Protein AF-A0A453GK12-F1 (afdb_monomer)

Solvent-accessible surface area (backbone atoms only — not comparable to full-atom values): 6873 Å² total; per-residue (Å²): 114,41,82,43,76,39,80,88,78,72,40,80,44,81,42,76,52,75,97,56,100,60,85,66,41,74,34,59,49,93,94,34,57,27,35,42,35,76,38,69,95,70,72,33,35,37,39,34,31,33,50,73,36,69,91,80,61,38,70,38,84,74,46,75,45,78,51,65,55,68,62,48,31,72,75,72,40,82,83,70,86,72,86,53,59,47,59,45,49,56,97,61,34,37,35,32,33,40,69,49,103,89,49,83,44,84,73,47,79,43,81,117

Nearest PDB structures (foldseek):
  5ezn-assembly1_A  TM=3.810E-01  e=4.621E-01  Plasmodium falciparum 3D7
  5mvh-assembly1_A  TM=5.072E-01  e=2.503E+00  Bacteroides cellulosilyticus DSM 14838
  2vx8-assembly5_D  TM=4.388E-01  e=5.084E+00  Homo sapiens
  2gia-assembly1_G  TM=3.370E-01  e=2.245E+00  Trypanosoma brucei brucei TREU927

Foldseek 3Di:
DDWDQDPVVRDTDDADDDPDPDDWAWEDAPNWIKIW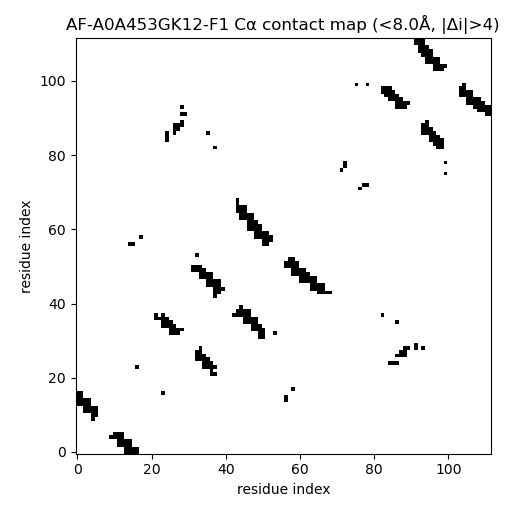DQDPVVNFKIWIWTQPDVVVRDIDTDDIDGHPVVVCCVVQNDDDPDFPWHWYDDPQWTWIWGDDPVGIDGRDTDHD

Sequence (112 aa):
MLKVFDTTAESFRQMRALLLSYPAHLFEMNGMLSMSIFNEETNRTINIWMSHDYDNEVWALKYQVELPVADLTVQFGKFVEYWNLVVASRDGVCSCWSNLASGYFRLISMAS

Mean predicted aligned error: 9.11 Å

pLDDT: mean 73.53, std 14.46, range [35.5, 91.69]

Secondary structure (DSSP, 8-state):
-EEEEETTTTEEEEEPPPS-SSPPEEEEETTEEEEEEEETTTTSEEEEEEEEETTTTEEEEEEEEE--HHHHHHHH----S---EEEEEETTEEEEEEEETTEEEEEEEE--

Organism: Aegilops tauschii subsp. strangulata (NCBI:txid200361)

Structure (mmCIF, N/CA/C/O backbone):
data_AF-A0A453GK12-F1
#
_entry.id   AF-A0A453GK12-F1
#
loop_
_atom_site.group_PDB
_atom_site.id
_atom_site.type_symbol
_atom_site.label_atom_id
_atom_site.label_alt_id
_atom_site.label_comp_id
_atom_site.label_asym_id
_atom_site.label_entity_id
_atom_site.label_seq_id
_atom_site.pdbx_PDB_ins_code
_atom_site.Cartn_x
_atom_site.Cartn_y
_atom_site.Cartn_z
_atom_site.occupancy
_atom_site.B_iso_or_equiv
_atom_site.auth_seq_id
_atom_site.auth_comp_id
_atom_site.auth_asym_id
_atom_site.auth_atom_id
_atom_site.pdbx_PDB_model_num
ATOM 1 N N . MET A 1 1 ? 5.356 5.296 12.137 1.00 75.94 1 MET A N 1
ATOM 2 C CA . MET A 1 1 ? 3.922 5.296 12.514 1.00 75.94 1 MET A CA 1
ATOM 3 C C . MET A 1 1 ? 3.161 6.134 11.506 1.00 75.94 1 MET A C 1
ATOM 5 O O . MET A 1 1 ? 3.708 7.125 11.040 1.00 75.94 1 MET A O 1
ATOM 9 N N . LEU A 1 2 ? 1.941 5.727 11.170 1.00 81.88 2 LEU A N 1
ATOM 10 C CA . LEU A 1 2 ? 1.060 6.418 10.233 1.00 81.88 2 LEU A CA 1
ATOM 11 C C . LEU A 1 2 ? 0.103 7.322 11.006 1.00 81.88 2 LEU A C 1
ATOM 13 O O . LEU A 1 2 ? -0.355 6.949 12.087 1.00 81.88 2 LEU A O 1
ATOM 17 N N . LYS A 1 3 ? -0.203 8.497 10.455 1.00 85.44 3 LYS A N 1
ATOM 18 C CA . LYS A 1 3 ? -1.244 9.383 10.979 1.00 85.44 3 LYS A CA 1
ATOM 19 C C . LYS A 1 3 ? -2.421 9.343 10.013 1.00 85.44 3 LYS A C 1
ATOM 21 O O . LYS A 1 3 ? -2.281 9.754 8.866 1.00 85.44 3 LYS A O 1
ATOM 26 N N . VAL A 1 4 ? -3.546 8.817 10.479 1.00 85.69 4 VAL A N 1
ATOM 27 C CA . VAL A 1 4 ? -4.761 8.597 9.688 1.00 85.69 4 VAL A CA 1
ATOM 28 C C . VAL A 1 4 ? -5.857 9.492 10.240 1.00 85.69 4 VAL A C 1
ATOM 30 O O . VAL A 1 4 ? -5.974 9.637 11.453 1.00 85.69 4 VAL A O 1
ATOM 33 N N . PHE A 1 5 ? -6.637 10.116 9.364 1.00 85.50 5 PHE A N 1
ATOM 34 C CA . PHE A 1 5 ? -7.846 10.817 9.775 1.00 85.50 5 PHE A CA 1
ATOM 35 C C . PHE A 1 5 ? -9.017 9.836 9.732 1.00 85.50 5 PHE A C 1
ATOM 37 O O . PHE A 1 5 ? -9.343 9.312 8.669 1.00 85.50 5 PHE A O 1
ATOM 44 N N . ASP A 1 6 ? -9.599 9.558 10.892 1.00 84.88 6 ASP A N 1
ATOM 45 C CA . ASP A 1 6 ? -10.833 8.797 11.013 1.00 84.88 6 ASP A CA 1
ATOM 46 C C . ASP A 1 6 ? -11.999 9.740 10.715 1.00 8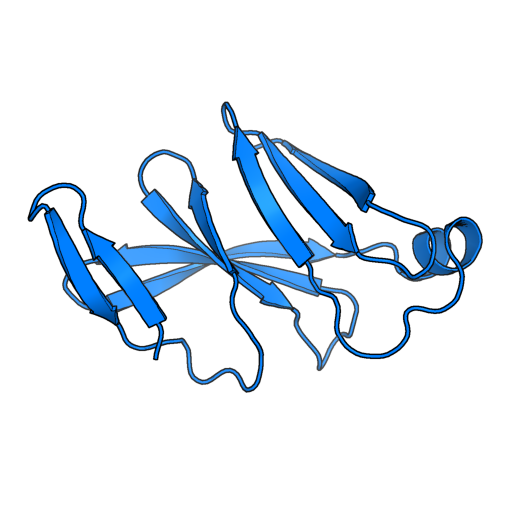4.88 6 ASP A C 1
ATOM 48 O O . ASP A 1 6 ? -12.266 10.680 11.464 1.00 84.88 6 ASP A O 1
ATOM 52 N N . THR A 1 7 ? -12.677 9.504 9.595 1.00 83.81 7 THR A N 1
ATOM 53 C CA . THR A 1 7 ? -13.825 10.306 9.165 1.00 83.81 7 THR A CA 1
ATOM 54 C C . THR A 1 7 ? -15.081 10.036 9.988 1.00 83.81 7 THR A C 1
ATOM 56 O O . THR A 1 7 ? -15.977 10.868 9.990 1.00 83.81 7 THR A O 1
ATOM 59 N N . THR A 1 8 ? -15.166 8.892 10.673 1.00 86.12 8 THR A N 1
ATOM 60 C CA . THR A 1 8 ? -16.304 8.527 11.530 1.00 86.12 8 THR A CA 1
ATOM 61 C C . THR A 1 8 ? -16.189 9.207 12.887 1.00 86.12 8 THR A C 1
ATOM 63 O O . THR A 1 8 ? -17.155 9.779 13.381 1.00 86.12 8 THR A O 1
ATOM 66 N N . ALA A 1 9 ? -14.997 9.159 13.483 1.00 89.62 9 ALA A N 1
ATOM 67 C CA . ALA A 1 9 ? -14.712 9.799 14.766 1.00 89.62 9 ALA A CA 1
ATOM 68 C C . ALA A 1 9 ? -14.259 11.267 14.633 1.00 89.62 9 ALA A C 1
ATOM 70 O O . ALA A 1 9 ? -13.954 11.895 15.646 1.00 89.62 9 ALA A O 1
ATOM 71 N N . GLU A 1 10 ? -14.145 11.782 13.403 1.00 91.69 10 GLU A N 1
ATOM 72 C CA . GLU A 1 10 ? -13.636 13.119 13.056 1.00 91.69 10 GLU A CA 1
ATOM 73 C C . GLU A 1 10 ? -12.325 13.482 13.781 1.00 91.69 10 GLU A C 1
ATOM 75 O O . GLU A 1 10 ? -12.137 14.593 14.283 1.00 91.69 10 GLU A O 1
ATOM 80 N N . SER A 1 11 ? -11.389 12.531 13.866 1.00 90.94 11 SER A N 1
ATOM 81 C CA . SER A 1 11 ? -10.157 12.695 14.646 1.00 90.94 11 SER A CA 1
ATOM 82 C C . SER A 1 11 ? -8.944 12.025 14.007 1.00 90.94 11 SER A C 1
ATOM 84 O O . SER A 1 11 ? -9.050 11.162 13.139 1.00 90.94 11 SER A O 1
ATOM 86 N N . PHE A 1 12 ? -7.745 12.442 14.422 1.00 88.31 12 PHE A N 1
ATOM 87 C CA . PHE A 1 12 ? -6.515 11.795 13.974 1.00 88.31 12 PHE A CA 1
ATOM 88 C C . PHE A 1 12 ? -6.177 10.602 14.861 1.00 88.31 12 PHE A C 1
ATOM 90 O O . PHE A 1 12 ? -5.909 10.761 16.052 1.00 88.31 12 PHE A O 1
ATOM 97 N N . ARG A 1 13 ? -6.079 9.427 14.245 1.00 88.38 13 ARG A N 1
ATOM 98 C CA . ARG A 1 13 ? -5.574 8.201 14.854 1.00 88.38 13 ARG A CA 1
ATOM 99 C C . ARG A 1 13 ? -4.130 7.958 14.431 1.00 88.38 13 ARG A C 1
ATOM 101 O O . ARG A 1 13 ? -3.736 8.215 13.290 1.00 88.38 13 ARG A O 1
ATOM 108 N N . GLN A 1 14 ? -3.333 7.429 15.352 1.00 88.06 14 GLN A N 1
ATOM 109 C CA . GLN A 1 14 ? -2.006 6.917 15.039 1.00 88.06 14 GLN A CA 1
ATOM 110 C C . GLN A 1 14 ? -2.084 5.401 14.850 1.00 88.06 14 GLN A C 1
ATOM 112 O O . GLN A 1 14 ? -2.594 4.712 15.726 1.00 88.06 14 GLN A O 1
ATOM 117 N N . MET A 1 15 ? -1.582 4.896 13.724 1.00 85.69 15 MET A N 1
ATOM 118 C CA . MET A 1 15 ? -1.555 3.463 13.411 1.00 85.69 15 MET A CA 1
ATOM 119 C C . MET A 1 15 ? -0.117 2.978 13.235 1.00 85.69 15 MET A C 1
ATOM 121 O O . MET A 1 15 ? 0.780 3.728 12.812 1.00 85.69 15 MET A O 1
ATOM 125 N N . ARG A 1 16 ? 0.129 1.705 13.538 1.00 80.62 16 ARG A N 1
ATOM 126 C CA . ARG A 1 16 ? 1.396 1.050 13.224 1.00 80.62 16 ARG A CA 1
ATOM 127 C C . ARG A 1 16 ? 1.539 0.943 11.708 1.00 80.62 16 ARG A C 1
ATOM 129 O O . ARG A 1 16 ? 0.679 0.413 11.009 1.00 80.62 16 ARG A O 1
ATOM 136 N N . ALA A 1 17 ? 2.648 1.484 11.208 1.00 71.12 17 ALA A N 1
ATOM 137 C CA . ALA A 1 17 ? 3.093 1.169 9.860 1.00 71.12 17 ALA A CA 1
ATOM 138 C C . ALA A 1 17 ? 3.610 -0.275 9.862 1.00 71.12 17 ALA A C 1
ATOM 140 O O . ALA A 1 17 ? 4.169 -0.716 10.872 1.00 71.12 17 ALA A O 1
ATOM 141 N N . LEU A 1 18 ? 3.497 -0.970 8.729 1.00 70.69 18 LEU A N 1
ATOM 142 C CA . LEU A 1 18 ? 4.349 -2.133 8.470 1.00 70.69 18 LEU A CA 1
ATOM 143 C C . LEU A 1 18 ? 5.812 -1.706 8.695 1.00 70.69 18 LEU A C 1
ATOM 145 O O . LEU A 1 18 ? 6.148 -0.556 8.412 1.00 70.69 18 LEU A O 1
ATOM 149 N N . LEU A 1 19 ? 6.649 -2.589 9.253 1.00 64.06 19 LEU A N 1
ATOM 150 C CA . LEU A 1 19 ? 8.055 -2.354 9.644 1.00 64.06 19 LEU A CA 1
ATOM 151 C C . LEU A 1 19 ? 8.986 -2.088 8.441 1.00 64.06 19 LEU A C 1
ATOM 153 O O . LEU A 1 19 ? 10.037 -2.702 8.299 1.00 64.06 19 LEU A O 1
ATOM 157 N N . LEU A 1 20 ? 8.584 -1.215 7.531 1.00 60.47 20 LEU A N 1
ATOM 158 C CA . LEU A 1 20 ? 9.244 -0.969 6.266 1.00 60.47 20 LEU A CA 1
ATOM 159 C C . LEU A 1 20 ? 9.956 0.380 6.364 1.00 60.47 20 LEU A C 1
ATOM 161 O O . LEU A 1 20 ? 9.366 1.374 6.787 1.00 60.47 20 LEU A O 1
ATOM 165 N N . SER A 1 21 ? 11.238 0.398 5.996 1.00 59.12 21 SER A N 1
ATOM 166 C CA . SER A 1 21 ? 12.140 1.559 6.082 1.00 59.12 21 SER A CA 1
ATOM 167 C C . SER A 1 21 ? 11.762 2.733 5.166 1.00 59.12 21 SER A C 1
ATOM 169 O O . SER A 1 21 ? 12.523 3.692 5.077 1.00 59.12 21 SER A O 1
ATOM 171 N N . TYR A 1 22 ? 10.600 2.694 4.502 1.00 66.31 22 TYR A N 1
ATOM 172 C CA . TYR A 1 22 ? 10.254 3.604 3.412 1.00 66.31 22 TYR A CA 1
ATOM 173 C C . TYR A 1 22 ? 8.932 4.332 3.622 1.00 66.31 22 TYR A C 1
ATOM 175 O O . TYR A 1 22 ? 8.017 3.791 4.252 1.00 66.31 22 TYR A O 1
ATOM 183 N N . PRO A 1 23 ? 8.822 5.569 3.097 1.00 69.94 23 PRO A N 1
ATOM 184 C CA . PRO A 1 23 ? 7.591 6.332 3.165 1.00 69.94 23 PRO A CA 1
ATOM 185 C C . PRO A 1 23 ? 6.469 5.548 2.491 1.00 69.94 23 PRO A C 1
ATOM 187 O O . PRO A 1 23 ? 6.549 5.148 1.331 1.00 69.94 23 PRO A O 1
ATOM 190 N N . ALA A 1 24 ? 5.419 5.320 3.263 1.00 77.56 24 ALA A N 1
ATOM 191 C CA . ALA A 1 24 ? 4.196 4.714 2.796 1.00 77.56 24 ALA A CA 1
ATOM 192 C C . ALA A 1 24 ? 3.197 5.808 2.418 1.00 77.56 24 ALA A C 1
ATOM 194 O O . ALA A 1 24 ? 3.016 6.774 3.166 1.00 77.56 24 ALA A O 1
ATOM 195 N N . HIS A 1 25 ? 2.516 5.636 1.288 1.00 80.56 25 HIS A N 1
ATOM 196 C CA . HIS A 1 25 ? 1.465 6.555 0.859 1.00 80.56 25 HIS A CA 1
ATOM 197 C C . HIS A 1 25 ? 0.099 5.938 1.138 1.00 80.56 25 HIS A C 1
ATOM 199 O O . HIS A 1 25 ? -0.185 4.829 0.689 1.00 80.56 25 HIS A O 1
ATOM 205 N N . LEU A 1 26 ? -0.726 6.656 1.899 1.00 85.31 26 LEU A N 1
ATOM 206 C CA . LEU A 1 26 ? -2.084 6.248 2.237 1.00 85.31 26 LEU A CA 1
ATOM 207 C C . LEU A 1 26 ? -3.085 6.803 1.232 1.00 85.31 26 LEU A C 1
ATOM 209 O O . LEU A 1 26 ? -3.001 7.970 0.852 1.00 85.31 26 LEU A O 1
ATOM 213 N N . PHE A 1 27 ? -4.049 5.976 0.848 1.00 83.75 27 PHE A N 1
ATOM 214 C CA . PHE A 1 27 ? -5.138 6.350 -0.045 1.00 83.75 27 PHE A CA 1
ATOM 215 C C . PHE A 1 27 ? -6.376 5.490 0.226 1.00 83.75 27 PHE A C 1
ATOM 217 O O . PHE A 1 27 ? -6.295 4.435 0.854 1.00 83.75 27 PHE A O 1
ATOM 224 N N . GLU A 1 28 ? -7.535 5.954 -0.229 1.00 85.12 28 GLU A N 1
ATOM 225 C CA . GLU A 1 28 ? -8.770 5.169 -0.212 1.00 85.12 28 GLU A CA 1
ATOM 226 C C . GLU A 1 28 ? -8.831 4.284 -1.461 1.00 85.12 28 GLU A C 1
ATOM 228 O O . GLU A 1 28 ? -8.490 4.724 -2.560 1.00 85.12 28 GLU A O 1
ATOM 233 N N . MET A 1 29 ? -9.222 3.024 -1.284 1.00 83.38 29 MET A N 1
ATOM 234 C CA . MET A 1 29 ? -9.489 2.094 -2.375 1.00 83.38 29 MET A CA 1
ATOM 235 C C . MET A 1 29 ? -10.670 1.206 -1.997 1.00 83.38 29 MET A C 1
ATOM 237 O O . MET A 1 29 ? -10.598 0.458 -1.022 1.00 83.38 29 MET A O 1
ATOM 241 N N . ASN A 1 30 ? -11.729 1.245 -2.804 1.00 83.06 30 ASN A N 1
ATOM 242 C CA . ASN A 1 30 ? -12.936 0.434 -2.629 1.00 83.06 30 ASN A CA 1
ATOM 243 C C . ASN A 1 30 ? -13.587 0.617 -1.243 1.00 83.06 30 ASN A C 1
ATOM 245 O O . ASN A 1 30 ? -14.041 -0.348 -0.633 1.00 83.06 30 ASN A O 1
ATOM 249 N N . GLY A 1 31 ? -13.595 1.847 -0.725 1.00 84.12 31 GLY A N 1
ATOM 250 C CA . GLY A 1 31 ? -14.132 2.183 0.594 1.00 84.12 31 GLY A CA 1
ATOM 251 C C . GLY A 1 31 ? -13.246 1.754 1.766 1.00 84.12 31 GLY A C 1
ATOM 252 O O . GLY A 1 31 ? -13.660 1.876 2.916 1.00 84.12 31 GLY A O 1
ATOM 253 N N . MET A 1 32 ? -12.035 1.255 1.504 1.00 87.56 32 MET A N 1
ATOM 254 C CA . MET A 1 32 ? -11.103 0.784 2.525 1.00 87.56 32 MET A CA 1
ATOM 255 C C . MET A 1 32 ? -9.806 1.591 2.510 1.00 87.56 32 MET A C 1
ATOM 257 O O . MET A 1 32 ? -9.301 1.994 1.457 1.00 87.56 32 MET A O 1
ATOM 261 N N . LEU A 1 33 ? -9.221 1.784 3.694 1.00 89.12 33 LEU A N 1
ATOM 262 C CA . LEU A 1 33 ? -7.905 2.397 3.813 1.00 89.12 33 LEU A CA 1
ATOM 263 C C . LEU A 1 33 ? -6.843 1.473 3.210 1.00 89.12 33 LEU A C 1
ATOM 265 O O . LEU A 1 33 ? -6.724 0.303 3.584 1.00 89.12 33 LEU A O 1
ATOM 269 N N . SER A 1 34 ? -6.053 2.024 2.298 1.00 88.31 34 SER A N 1
ATOM 270 C CA . SER A 1 34 ? -4.994 1.323 1.585 1.00 88.31 34 SER A CA 1
ATOM 271 C C . SER A 1 34 ? -3.679 2.083 1.654 1.00 88.31 34 SER A C 1
ATOM 273 O O . SER A 1 34 ? -3.625 3.276 1.959 1.00 88.31 34 SER A O 1
ATOM 275 N N . MET A 1 35 ? -2.599 1.355 1.404 1.00 86.81 35 MET A N 1
ATOM 276 C CA . MET A 1 35 ? -1.236 1.829 1.539 1.00 86.81 35 MET A CA 1
ATOM 277 C C . MET A 1 35 ? -0.372 1.275 0.409 1.00 86.81 35 MET A C 1
ATOM 279 O O . MET A 1 35 ? -0.319 0.063 0.212 1.00 86.81 35 MET A O 1
ATOM 283 N N . SER A 1 36 ? 0.343 2.141 -0.306 1.00 83.31 36 SER A N 1
ATOM 284 C CA . SER A 1 36 ? 1.339 1.727 -1.299 1.00 83.31 36 SER A CA 1
ATOM 285 C C . SER A 1 36 ? 2.744 1.877 -0.740 1.00 83.31 36 SER A C 1
ATOM 287 O O . SER A 1 36 ? 3.081 2.921 -0.172 1.00 83.31 36 SER A O 1
ATOM 289 N N . ILE A 1 37 ? 3.564 0.848 -0.938 1.00 81.38 37 ILE A N 1
ATOM 290 C CA . ILE A 1 37 ? 4.957 0.824 -0.498 1.00 81.38 37 ILE A CA 1
ATOM 291 C C . ILE A 1 37 ? 5.834 0.325 -1.638 1.00 81.38 37 ILE A C 1
ATOM 293 O O . ILE A 1 37 ? 5.562 -0.719 -2.231 1.00 81.38 37 ILE A O 1
ATOM 297 N N . PHE A 1 38 ? 6.891 1.074 -1.935 1.00 79.81 38 PHE A N 1
ATOM 298 C CA . PHE A 1 38 ? 7.898 0.663 -2.902 1.00 79.81 38 PHE A CA 1
ATOM 299 C C . PHE A 1 38 ? 8.794 -0.431 -2.310 1.00 79.81 38 PHE A C 1
ATOM 301 O O . PHE A 1 38 ? 9.252 -0.322 -1.172 1.00 79.81 38 PHE A O 1
ATOM 308 N N . ASN A 1 39 ? 9.025 -1.494 -3.073 1.00 78.44 39 ASN A N 1
ATOM 309 C CA . ASN A 1 39 ? 9.856 -2.615 -2.660 1.00 78.44 39 ASN A CA 1
ATOM 310 C C . ASN A 1 39 ? 11.281 -2.451 -3.197 1.00 78.44 39 ASN A C 1
ATOM 312 O O . ASN A 1 39 ? 11.553 -2.678 -4.382 1.00 78.44 39 ASN A O 1
ATOM 316 N N . GLU A 1 40 ? 12.197 -2.135 -2.291 1.00 70.31 40 GLU A N 1
ATOM 317 C CA . GLU A 1 40 ? 13.604 -1.917 -2.613 1.00 70.31 40 GLU A CA 1
ATOM 318 C C . GLU A 1 40 ? 14.382 -3.156 -3.023 1.00 70.31 40 GLU A C 1
ATOM 320 O O . GLU A 1 40 ? 15.273 -3.052 -3.862 1.00 70.31 40 GLU A O 1
ATOM 325 N N . GLU A 1 41 ? 14.058 -4.329 -2.474 1.00 74.69 41 GLU A N 1
ATOM 326 C CA . GLU A 1 41 ? 14.784 -5.554 -2.827 1.00 74.69 41 GLU A CA 1
ATOM 327 C C . GLU A 1 41 ? 14.697 -5.799 -4.335 1.00 74.69 41 GLU A C 1
ATOM 329 O O . GLU A 1 41 ? 15.659 -6.201 -4.987 1.00 74.69 41 GLU A O 1
ATOM 334 N N . THR A 1 42 ? 13.534 -5.487 -4.904 1.00 74.00 42 THR A N 1
ATOM 335 C CA . THR A 1 42 ? 13.285 -5.628 -6.339 1.00 74.00 42 THR A CA 1
ATOM 336 C C . THR A 1 42 ? 13.604 -4.362 -7.135 1.00 74.00 42 THR A C 1
ATOM 338 O O . THR A 1 42 ? 13.859 -4.458 -8.337 1.00 74.00 42 THR A O 1
ATOM 341 N N . ASN A 1 43 ? 13.542 -3.180 -6.502 1.00 75.25 43 ASN A N 1
ATOM 342 C CA . ASN A 1 43 ? 13.591 -1.847 -7.124 1.00 75.25 43 ASN A CA 1
ATOM 343 C C . ASN A 1 43 ? 12.667 -1.673 -8.343 1.00 75.25 43 ASN A C 1
ATOM 345 O O . ASN A 1 43 ? 12.879 -0.812 -9.197 1.00 75.25 43 ASN A O 1
ATOM 349 N N . ARG A 1 44 ? 11.649 -2.527 -8.445 1.00 77.44 44 ARG A N 1
ATOM 350 C CA . ARG A 1 44 ? 10.746 -2.623 -9.593 1.00 77.44 44 ARG A CA 1
ATOM 351 C C . ARG A 1 44 ? 9.316 -2.874 -9.176 1.00 77.44 44 ARG A C 1
ATOM 353 O O . ARG A 1 44 ? 8.460 -2.864 -10.042 1.00 77.44 44 ARG A O 1
ATOM 360 N N . THR A 1 45 ? 9.031 -3.116 -7.900 1.00 81.06 45 THR A N 1
ATOM 361 C CA . THR A 1 45 ? 7.676 -3.472 -7.482 1.00 81.06 45 THR A CA 1
ATOM 362 C C . THR A 1 45 ? 7.110 -2.490 -6.473 1.00 81.06 45 THR A C 1
ATOM 364 O O . THR A 1 45 ? 7.820 -1.938 -5.633 1.00 81.06 45 THR A O 1
ATOM 367 N N . ILE A 1 46 ? 5.806 -2.259 -6.583 1.00 81.81 46 ILE A N 1
ATOM 368 C CA . ILE A 1 46 ? 5.007 -1.515 -5.618 1.00 81.81 46 ILE A CA 1
ATOM 369 C C . ILE A 1 46 ? 4.014 -2.492 -5.017 1.00 81.81 46 ILE A C 1
ATOM 371 O O . ILE A 1 46 ? 3.221 -3.111 -5.728 1.00 81.81 46 ILE A O 1
ATOM 375 N N . ASN A 1 47 ? 4.041 -2.598 -3.700 1.00 86.12 47 ASN A N 1
ATOM 376 C CA . ASN A 1 47 ? 3.119 -3.415 -2.940 1.00 86.12 47 ASN A CA 1
ATOM 377 C C . ASN A 1 47 ? 1.953 -2.548 -2.470 1.00 86.12 47 ASN A C 1
ATOM 379 O O . ASN A 1 47 ? 2.162 -1.530 -1.806 1.00 86.12 47 ASN A O 1
ATOM 383 N N . ILE A 1 48 ? 0.731 -2.960 -2.799 1.00 86.75 48 ILE A N 1
ATOM 384 C CA . ILE A 1 48 ? -0.506 -2.340 -2.329 1.00 86.75 48 ILE A CA 1
ATOM 385 C C . ILE A 1 48 ? -1.083 -3.209 -1.220 1.00 86.75 48 ILE A C 1
ATOM 387 O O . ILE A 1 48 ? -1.516 -4.346 -1.434 1.00 86.75 48 ILE A O 1
ATOM 391 N N . TRP A 1 49 ? -1.102 -2.631 -0.030 1.00 89.62 49 TRP A N 1
ATOM 392 C CA . TRP A 1 49 ? -1.668 -3.204 1.174 1.00 89.62 49 TRP A CA 1
ATOM 393 C C . TRP A 1 49 ? -3.028 -2.582 1.439 1.00 89.62 49 TRP A C 1
ATOM 395 O O . TRP A 1 49 ? -3.212 -1.379 1.283 1.00 89.62 49 TRP A O 1
ATOM 405 N N . MET A 1 50 ? -3.968 -3.400 1.885 1.00 89.75 50 MET A N 1
ATOM 406 C CA . MET A 1 50 ? -5.300 -2.963 2.278 1.00 89.75 50 MET A CA 1
ATOM 407 C C . MET A 1 50 ? -5.510 -3.296 3.749 1.00 89.75 50 MET A C 1
ATOM 409 O O . MET A 1 50 ? -5.060 -4.346 4.218 1.00 89.75 50 MET A O 1
ATOM 413 N N . SER A 1 51 ? -6.164 -2.399 4.482 1.00 90.62 51 SER A N 1
ATOM 414 C CA . SER A 1 51 ? -6.497 -2.613 5.887 1.00 90.62 51 SER A CA 1
ATOM 415 C C . SER A 1 51 ? -7.538 -3.726 5.993 1.00 90.62 51 SER A C 1
ATOM 417 O O . SER A 1 51 ? -8.716 -3.502 5.754 1.00 90.62 51 SER A O 1
ATOM 419 N N . HIS A 1 52 ? -7.099 -4.948 6.290 1.00 88.56 52 HIS A N 1
ATOM 420 C CA . HIS A 1 52 ? -7.996 -6.089 6.462 1.00 88.56 52 HIS A CA 1
ATOM 421 C C . HIS A 1 52 ? -8.813 -5.93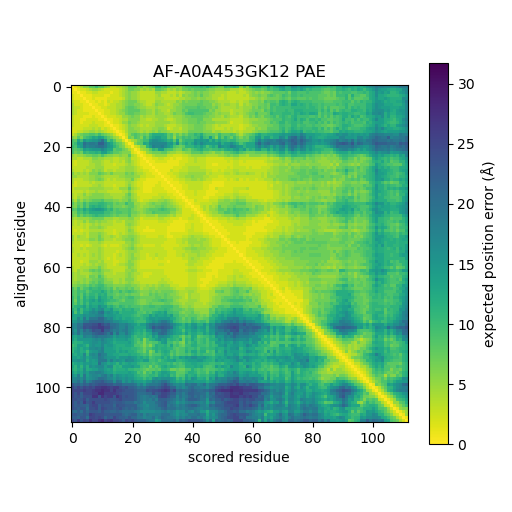5 7.746 1.00 88.56 52 HIS A C 1
ATOM 423 O O . HIS A 1 52 ? -10.007 -6.220 7.760 1.00 88.56 52 HIS A O 1
ATOM 429 N N . ASP A 1 53 ? -8.155 -5.536 8.830 1.00 90.25 53 ASP A N 1
ATOM 430 C CA . ASP A 1 53 ? -8.785 -5.261 10.115 1.00 90.25 53 ASP A CA 1
ATOM 431 C C . ASP A 1 53 ? -8.275 -3.902 10.588 1.00 90.25 53 ASP A C 1
ATOM 433 O O . ASP A 1 53 ? -7.123 -3.758 11.005 1.00 90.25 53 ASP A O 1
ATOM 437 N N . TYR A 1 54 ? -9.114 -2.884 10.416 1.00 88.00 54 TYR A N 1
ATOM 438 C CA . TYR A 1 54 ? -8.754 -1.501 10.704 1.00 88.00 54 TYR A CA 1
ATOM 439 C C . TYR A 1 54 ? -8.522 -1.268 12.194 1.00 88.00 54 TYR A C 1
ATOM 441 O O . TYR A 1 54 ? -7.559 -0.595 12.574 1.00 88.00 54 TYR A O 1
ATOM 449 N N . ASP A 1 55 ? -9.360 -1.852 13.044 1.00 88.50 55 ASP A N 1
ATOM 450 C CA . ASP A 1 55 ? -9.292 -1.653 14.487 1.00 88.50 55 ASP A CA 1
ATOM 451 C C . ASP A 1 55 ? -8.028 -2.299 15.051 1.00 88.50 55 ASP A C 1
ATOM 453 O O . ASP A 1 55 ? -7.274 -1.642 15.773 1.00 88.50 55 ASP A O 1
ATOM 457 N N . ASN A 1 56 ? -7.721 -3.523 14.612 1.00 89.62 56 ASN A N 1
ATOM 458 C CA . ASN A 1 56 ? -6.521 -4.255 15.023 1.00 89.62 56 ASN A CA 1
ATOM 459 C C . ASN A 1 56 ? -5.261 -3.919 14.202 1.00 89.62 56 ASN A C 1
ATOM 461 O O . ASN A 1 56 ? -4.208 -4.519 14.423 1.00 89.62 56 ASN A O 1
ATOM 465 N N . GLU A 1 57 ? -5.341 -2.959 13.274 1.00 88.88 57 GLU A N 1
ATOM 466 C CA . GLU A 1 57 ? -4.221 -2.495 12.438 1.00 88.88 57 GLU A CA 1
ATOM 467 C C . GLU A 1 57 ? -3.581 -3.614 11.593 1.00 88.88 57 GLU A C 1
ATOM 469 O O . GLU A 1 57 ? -2.376 -3.607 11.324 1.00 88.88 57 GLU A O 1
ATOM 474 N N . VAL A 1 58 ? -4.390 -4.584 11.156 1.00 88.75 58 VAL A N 1
ATOM 475 C CA . VAL A 1 58 ? -3.946 -5.697 10.312 1.00 88.75 58 VAL A CA 1
ATOM 476 C C . VAL A 1 58 ? -4.038 -5.299 8.845 1.00 88.75 58 VAL A C 1
ATOM 478 O O . VAL A 1 58 ? -5.099 -4.932 8.333 1.00 88.75 58 VAL A O 1
ATOM 481 N N . TRP A 1 59 ? -2.915 -5.433 8.145 1.00 89.88 59 TRP A N 1
ATOM 482 C CA . TRP A 1 59 ? -2.789 -5.156 6.718 1.00 89.88 59 TRP A CA 1
ATOM 483 C C . TRP A 1 59 ? -2.620 -6.456 5.936 1.00 89.88 59 TRP A C 1
ATOM 485 O O . TRP A 1 59 ? -1.871 -7.340 6.347 1.00 89.88 59 TRP A O 1
ATOM 495 N N . ALA A 1 60 ? -3.272 -6.556 4.781 1.00 90.56 60 ALA A N 1
ATOM 496 C CA . ALA A 1 60 ? -3.107 -7.667 3.850 1.00 90.56 60 ALA A CA 1
ATOM 497 C C . ALA A 1 60 ? -2.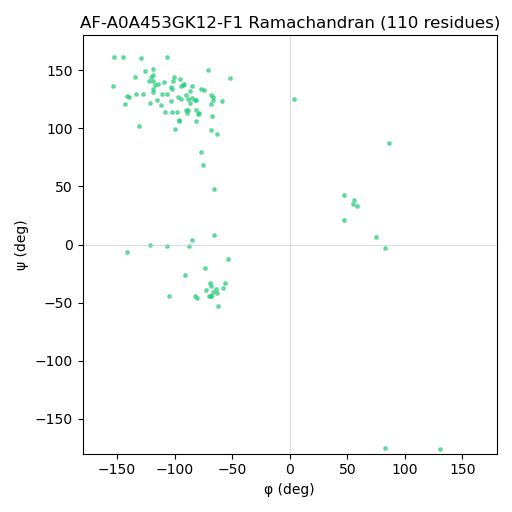574 -7.159 2.508 1.00 90.56 60 ALA A C 1
ATOM 499 O O . ALA A 1 60 ? -3.082 -6.170 1.974 1.00 90.56 60 ALA A O 1
ATOM 500 N N . LEU A 1 61 ? -1.570 -7.842 1.955 1.00 90.06 61 LEU A N 1
ATOM 501 C CA . LEU A 1 61 ? -1.076 -7.565 0.609 1.00 90.06 61 LEU A CA 1
ATOM 502 C C . LEU A 1 61 ? -2.163 -7.964 -0.393 1.00 90.06 61 LEU A C 1
ATOM 504 O O . LEU A 1 61 ? -2.595 -9.117 -0.408 1.00 90.06 61 LEU A O 1
ATOM 508 N N . LYS A 1 62 ? -2.629 -7.009 -1.199 1.00 89.62 62 LYS A N 1
ATOM 509 C CA . LYS A 1 62 ? -3.672 -7.244 -2.209 1.00 89.62 62 LYS A CA 1
ATOM 510 C C . LYS A 1 62 ? -3.109 -7.285 -3.612 1.00 89.62 62 LYS A C 1
ATOM 512 O O . LYS A 1 62 ? -3.464 -8.175 -4.376 1.00 89.62 62 LYS A O 1
ATOM 517 N N . TYR A 1 63 ? -2.221 -6.350 -3.925 1.00 86.31 63 TYR A N 1
ATOM 518 C CA . TYR A 1 63 ? -1.615 -6.264 -5.243 1.00 86.31 63 TYR A CA 1
ATOM 519 C C . TYR A 1 63 ? -0.118 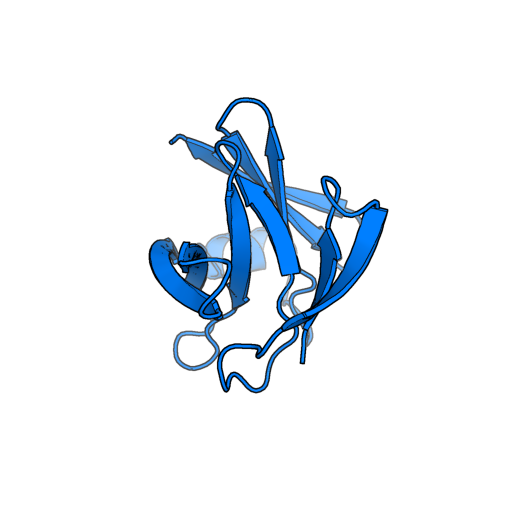-6.056 -5.117 1.00 86.31 63 TYR A C 1
ATOM 521 O O . TYR A 1 63 ? 0.358 -5.336 -4.240 1.00 86.31 63 TYR A O 1
ATOM 529 N N . GLN A 1 64 ? 0.604 -6.666 -6.042 1.00 87.94 64 GLN A N 1
ATOM 530 C CA . GLN A 1 64 ? 1.995 -6.367 -6.307 1.00 87.94 64 GLN A CA 1
ATOM 531 C C . GLN A 1 64 ? 2.078 -5.941 -7.762 1.00 87.94 64 GLN A C 1
ATOM 533 O O . GLN A 1 64 ? 1.668 -6.672 -8.661 1.00 87.94 64 GLN A O 1
ATOM 538 N N . VAL A 1 65 ? 2.576 -4.736 -7.979 1.00 82.94 65 VAL A N 1
ATOM 539 C CA . VAL A 1 65 ? 2.622 -4.114 -9.294 1.00 82.94 65 VAL A CA 1
ATOM 540 C C . VAL A 1 65 ? 4.0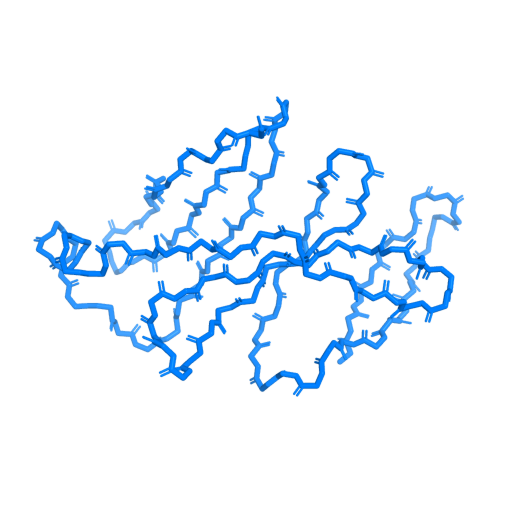72 -4.023 -9.697 1.00 82.94 65 VAL A C 1
ATOM 542 O O . VAL A 1 65 ? 4.857 -3.362 -9.024 1.00 82.94 65 VAL A O 1
ATOM 545 N N . GLU A 1 66 ? 4.419 -4.665 -10.803 1.00 84.69 66 GLU A N 1
ATOM 546 C CA . GLU A 1 66 ? 5.729 -4.515 -11.412 1.00 84.69 66 GLU A CA 1
ATOM 547 C C . GLU A 1 66 ? 5.755 -3.283 -12.322 1.00 84.69 66 GLU A C 1
ATOM 549 O O . GLU A 1 66 ? 4.910 -3.094 -13.197 1.00 84.69 66 GLU A O 1
ATOM 554 N N . LEU A 1 67 ? 6.727 -2.416 -12.080 1.00 77.69 67 LEU A N 1
ATOM 555 C CA . LEU A 1 67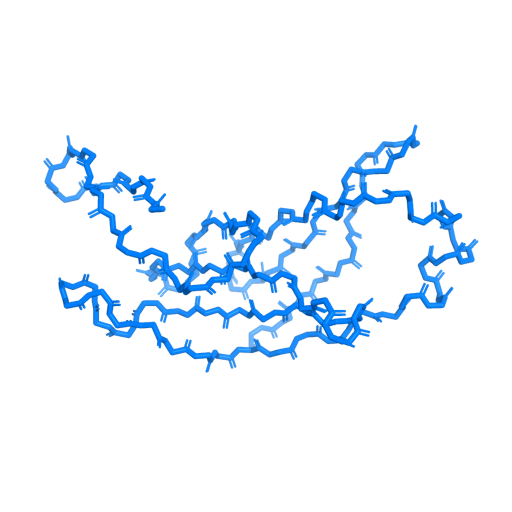 ? 7.016 -1.243 -12.875 1.00 77.69 67 LEU A CA 1
ATOM 556 C C . LEU A 1 67 ? 7.944 -1.637 -14.027 1.00 77.69 67 LEU A C 1
ATOM 558 O O . LEU A 1 67 ? 9.001 -2.232 -13.783 1.00 77.69 67 LEU A O 1
ATOM 562 N N . PRO A 1 68 ? 7.643 -1.219 -15.266 1.00 77.69 68 PRO A N 1
ATOM 563 C CA . PRO A 1 68 ? 8.548 -1.389 -16.393 1.00 77.69 68 PRO A CA 1
ATOM 564 C C . PRO A 1 68 ? 9.699 -0.371 -16.302 1.00 77.69 68 PRO A C 1
ATOM 566 O O . PRO A 1 68 ? 9.795 0.568 -17.085 1.00 77.69 68 PRO A O 1
ATOM 569 N N . VAL A 1 69 ? 10.586 -0.527 -15.310 1.00 75.38 69 VAL A N 1
ATOM 570 C CA . VAL A 1 69 ? 11.648 0.447 -14.987 1.00 75.38 69 VAL A CA 1
ATOM 571 C C . VAL A 1 69 ? 12.548 0.736 -16.187 1.00 75.38 69 VAL A C 1
ATOM 573 O O . VAL A 1 69 ? 12.995 1.869 -16.340 1.00 75.38 69 VAL A O 1
ATOM 576 N N . ALA A 1 70 ? 1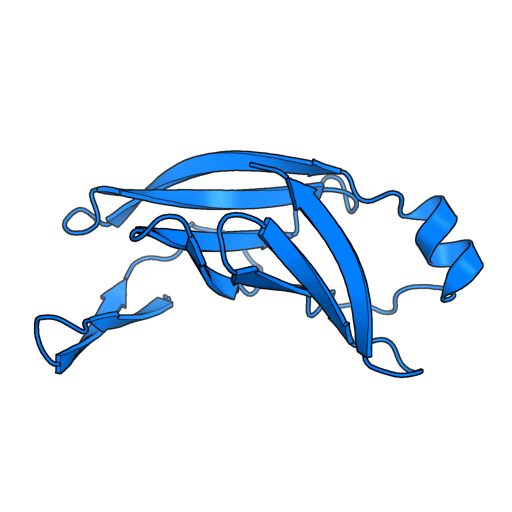2.792 -0.247 -17.059 1.00 79.00 70 ALA A N 1
ATOM 577 C CA . ALA A 1 70 ? 13.560 -0.042 -18.287 1.00 79.00 70 ALA A CA 1
ATOM 578 C C . ALA A 1 70 ? 12.872 0.964 -19.225 1.00 79.00 70 ALA A C 1
ATOM 580 O O . ALA A 1 70 ? 13.482 1.970 -19.584 1.00 79.00 70 ALA A O 1
ATOM 581 N N . ASP A 1 71 ? 11.594 0.746 -19.540 1.00 77.00 71 ASP A N 1
ATOM 582 C CA . ASP A 1 71 ? 10.812 1.624 -20.418 1.00 77.00 71 ASP A CA 1
ATOM 583 C C . ASP A 1 71 ? 10.670 3.020 -19.814 1.00 77.00 71 ASP A C 1
ATOM 585 O O . ASP A 1 71 ? 10.847 4.031 -20.492 1.00 77.00 71 ASP A O 1
ATOM 589 N N . LEU A 1 72 ? 10.430 3.076 -18.505 1.00 73.19 72 LEU A N 1
ATOM 590 C CA . LEU A 1 72 ? 10.338 4.320 -17.755 1.00 73.19 72 LEU A CA 1
ATOM 591 C C . LEU A 1 72 ? 11.672 5.081 -17.753 1.00 73.19 72 LEU A C 1
ATOM 593 O O . LEU A 1 72 ? 11.681 6.301 -17.885 1.00 73.19 72 LEU A O 1
ATOM 597 N N . THR A 1 73 ? 12.803 4.375 -17.663 1.00 73.31 73 THR A N 1
ATOM 598 C CA . THR A 1 73 ? 14.137 4.994 -17.717 1.00 73.31 73 THR A CA 1
ATOM 599 C C . THR A 1 73 ? 14.438 5.545 -19.109 1.00 73.31 73 THR A C 1
ATOM 601 O O . THR A 1 73 ? 15.075 6.588 -19.234 1.00 73.31 73 THR A O 1
ATOM 604 N N . VAL A 1 74 ? 13.973 4.872 -20.164 1.00 75.38 74 VAL A N 1
ATOM 605 C CA . VAL A 1 74 ? 14.103 5.359 -21.545 1.00 75.38 74 VAL A CA 1
ATOM 606 C C . VAL A 1 74 ? 13.236 6.597 -21.770 1.00 75.38 74 VAL A C 1
ATOM 608 O O . VAL A 1 74 ? 13.708 7.566 -22.357 1.00 75.38 74 VAL A O 1
ATOM 611 N N . GLN A 1 75 ? 11.987 6.583 -21.296 1.00 70.06 75 GLN A N 1
ATOM 612 C CA . GLN A 1 75 ? 11.052 7.692 -21.502 1.00 70.06 75 GLN A CA 1
ATOM 613 C C . GLN A 1 75 ? 11.387 8.924 -20.660 1.00 70.06 75 GLN A C 1
ATOM 615 O O . GLN A 1 75 ? 11.257 10.046 -21.146 1.00 70.06 75 GLN A O 1
ATOM 620 N N . PHE A 1 76 ? 11.813 8.729 -19.411 1.00 68.06 76 PHE A N 1
ATOM 621 C CA . PHE A 1 76 ? 11.932 9.818 -18.441 1.00 68.06 76 PHE A CA 1
ATOM 622 C C . PHE A 1 76 ? 13.345 10.020 -17.873 1.00 68.06 76 PHE A C 1
ATOM 624 O O . PHE A 1 76 ? 13.562 10.935 -17.080 1.00 68.06 76 PHE A O 1
ATOM 631 N N . GLY A 1 77 ? 14.321 9.214 -18.294 1.00 68.25 77 GLY A N 1
ATOM 632 C CA . GLY A 1 77 ? 15.686 9.249 -17.774 1.00 68.25 77 GLY A CA 1
ATOM 633 C C . GLY A 1 77 ? 15.857 8.459 -16.474 1.00 68.25 77 GLY A C 1
ATOM 634 O O . GLY A 1 77 ? 14.960 7.761 -16.007 1.00 68.25 77 GLY A O 1
ATOM 635 N N . LYS A 1 78 ? 17.053 8.533 -15.876 1.00 67.31 78 LYS A N 1
ATOM 636 C CA . LYS A 1 78 ? 17.333 7.829 -14.618 1.00 67.31 78 LYS A CA 1
ATOM 637 C C . LYS A 1 78 ? 16.545 8.443 -13.463 1.00 67.31 78 LYS A C 1
ATOM 639 O O . LYS A 1 78 ? 16.657 9.636 -13.193 1.00 67.31 78 LYS A O 1
ATOM 644 N N . PHE A 1 79 ? 15.839 7.587 -12.736 1.00 62.53 79 PHE A N 1
ATOM 645 C CA . PHE A 1 79 ? 15.231 7.909 -11.453 1.00 62.53 79 PHE A CA 1
ATOM 646 C C . PHE A 1 79 ? 16.349 8.146 -10.433 1.00 62.53 79 PHE A C 1
ATOM 648 O O . PHE A 1 79 ? 17.087 7.221 -10.094 1.00 62.53 79 PHE A O 1
ATOM 655 N N . VAL A 1 80 ? 16.521 9.395 -10.002 1.00 54.06 80 VAL A N 1
ATOM 656 C CA . VAL A 1 80 ? 17.399 9.730 -8.878 1.00 54.06 80 VAL A CA 1
ATOM 657 C C . VAL A 1 80 ? 16.594 9.470 -7.615 1.00 54.06 80 VAL A C 1
ATOM 659 O O . VAL A 1 80 ? 15.470 9.948 -7.521 1.00 54.06 80 VAL A O 1
ATOM 662 N N . GLU A 1 81 ? 17.160 8.629 -6.754 1.00 54.56 81 GLU A N 1
ATOM 663 C CA . GLU A 1 81 ? 16.788 8.279 -5.379 1.00 54.56 81 GLU A CA 1
ATOM 664 C C . GLU A 1 81 ? 15.494 8.933 -4.853 1.00 54.56 81 GLU A C 1
ATOM 666 O O . GLU A 1 81 ? 15.369 10.153 -4.815 1.00 54.56 81 GLU A O 1
ATOM 671 N N . TYR A 1 82 ? 14.564 8.089 -4.389 1.00 54.94 82 TYR A N 1
ATOM 672 C CA . TYR A 1 82 ? 13.229 8.407 -3.852 1.00 54.94 82 TYR A CA 1
ATOM 673 C C . TYR A 1 82 ? 12.110 8.532 -4.902 1.00 54.94 82 TYR A C 1
ATOM 675 O O . TYR A 1 82 ? 11.731 9.612 -5.360 1.00 54.94 82 TYR A O 1
ATOM 683 N N . TRP A 1 83 ? 11.492 7.386 -5.213 1.00 60.09 83 TRP A N 1
ATOM 684 C CA . TRP A 1 83 ? 10.194 7.324 -5.884 1.00 60.09 83 TRP A CA 1
ATOM 685 C C . TRP A 1 83 ? 9.119 7.961 -4.990 1.00 60.09 83 TRP A C 1
ATOM 687 O O . TRP A 1 83 ? 8.550 7.301 -4.125 1.00 60.09 83 TRP A O 1
ATOM 697 N N . ASN A 1 84 ? 8.817 9.244 -5.200 1.00 56.75 84 ASN A N 1
ATOM 698 C CA . ASN A 1 84 ? 7.622 9.872 -4.629 1.00 56.75 84 ASN A CA 1
ATOM 699 C C . ASN A 1 84 ? 6.409 9.435 -5.438 1.00 56.75 84 ASN A C 1
ATOM 701 O O . ASN A 1 84 ? 5.965 10.135 -6.349 1.00 56.75 84 ASN A O 1
ATOM 705 N N . LEU A 1 85 ? 5.951 8.227 -5.136 1.00 61.34 85 LEU A N 1
ATOM 706 C CA . LEU A 1 85 ? 4.930 7.535 -5.884 1.00 61.34 85 LEU A CA 1
ATOM 707 C C . LEU A 1 85 ? 3.580 7.679 -5.184 1.00 61.34 85 LEU A C 1
ATOM 709 O O . LEU A 1 85 ? 3.274 6.962 -4.235 1.00 61.34 85 LEU A O 1
ATOM 713 N N . VAL A 1 86 ? 2.760 8.607 -5.659 1.00 62.34 86 VAL A N 1
ATOM 714 C CA . VAL A 1 86 ? 1.410 8.797 -5.129 1.00 62.34 86 VAL A CA 1
ATOM 715 C C . VAL A 1 86 ? 0.458 7.898 -5.898 1.00 62.34 86 VAL A C 1
ATOM 717 O O . VAL A 1 86 ? 0.209 8.111 -7.084 1.00 62.34 86 VAL A O 1
ATOM 720 N N . VAL A 1 87 ? -0.094 6.898 -5.218 1.00 64.50 87 VAL A N 1
ATOM 721 C CA . VAL A 1 87 ? -1.211 6.113 -5.741 1.00 64.50 87 VAL A CA 1
ATOM 722 C C . VAL A 1 87 ? -2.508 6.778 -5.301 1.00 64.50 87 VAL A C 1
ATOM 724 O O . VAL A 1 87 ? -2.699 7.072 -4.126 1.00 64.50 87 VAL A O 1
ATOM 727 N N . ALA A 1 88 ? -3.397 7.030 -6.253 1.00 63.88 88 ALA A N 1
ATOM 728 C CA . ALA A 1 88 ? -4.748 7.499 -5.999 1.00 63.88 88 ALA A CA 1
ATOM 729 C C . ALA A 1 88 ? -5.729 6.578 -6.719 1.00 63.88 88 ALA A C 1
ATOM 731 O O . ALA A 1 88 ? -5.568 6.330 -7.914 1.00 63.88 88 ALA A O 1
ATOM 732 N N . SER A 1 89 ? -6.745 6.090 -6.012 1.00 64.94 89 SER A N 1
ATOM 733 C CA . SER A 1 89 ? -7.868 5.394 -6.636 1.00 64.94 89 SER A CA 1
ATOM 734 C C . SER A 1 89 ? -8.987 6.384 -6.937 1.00 64.94 89 SER A C 1
ATOM 736 O O . SER A 1 89 ? -9.295 7.253 -6.122 1.00 64.94 89 SER A O 1
ATOM 738 N N . ARG A 1 90 ? -9.592 6.267 -8.118 1.00 66.25 90 ARG A N 1
ATOM 739 C CA . ARG A 1 90 ? -10.862 6.916 -8.458 1.00 66.25 90 ARG A CA 1
ATOM 740 C C . ARG A 1 90 ? -11.683 5.920 -9.266 1.00 66.25 90 ARG A C 1
ATOM 742 O O . ARG A 1 90 ? -11.179 5.378 -10.245 1.00 66.25 90 ARG A O 1
ATOM 749 N N . ASP A 1 91 ? -12.917 5.669 -8.838 1.00 68.19 91 ASP A N 1
ATOM 750 C CA . ASP A 1 91 ? -13.855 4.753 -9.505 1.00 68.19 91 ASP A CA 1
ATOM 751 C C . ASP A 1 91 ? -13.290 3.329 -9.716 1.00 68.19 91 ASP A C 1
ATOM 753 O O . ASP A 1 91 ? -13.549 2.686 -10.729 1.00 68.19 91 ASP A O 1
ATOM 757 N N . GLY A 1 92 ? -12.471 2.841 -8.774 1.00 59.44 92 GLY A N 1
ATOM 758 C CA . GLY A 1 92 ? -11.828 1.520 -8.848 1.00 59.44 92 GLY A CA 1
ATOM 759 C C . GLY A 1 92 ? -10.549 1.469 -9.692 1.00 59.44 92 GLY A C 1
ATOM 760 O O . GLY A 1 92 ? -9.882 0.439 -9.729 1.00 59.44 92 GLY A O 1
ATOM 761 N N . VAL A 1 93 ? -10.156 2.575 -10.331 1.00 60.34 93 VAL A N 1
ATOM 762 C CA . VAL A 1 93 ? -8.910 2.666 -11.099 1.00 60.34 93 VAL A CA 1
ATOM 763 C C . VAL A 1 93 ? -7.819 3.308 -10.251 1.00 60.34 93 VAL A C 1
ATOM 765 O O . VAL A 1 93 ? -7.873 4.505 -9.953 1.00 60.34 93 VAL A O 1
ATOM 768 N N . CYS A 1 94 ? -6.775 2.545 -9.922 1.00 62.97 94 CYS A N 1
ATOM 769 C CA . CYS A 1 94 ? -5.603 3.089 -9.237 1.00 62.97 94 CYS A CA 1
ATOM 770 C C . CYS A 1 94 ? -4.672 3.751 -10.259 1.00 62.97 94 CYS A C 1
ATOM 772 O O . CYS A 1 94 ? -4.124 3.100 -11.148 1.00 62.97 94 CYS A O 1
ATOM 774 N N . SER A 1 95 ? -4.504 5.065 -10.136 1.00 64.44 95 SER A N 1
ATOM 775 C CA . SER A 1 95 ? -3.550 5.856 -10.904 1.00 64.44 95 SER A CA 1
ATOM 776 C C . SER A 1 95 ? -2.337 6.188 -10.054 1.00 64.44 95 SER A C 1
ATOM 778 O O . SER A 1 95 ? -2.451 6.599 -8.902 1.00 64.44 95 SER A O 1
ATOM 780 N N . CYS A 1 96 ? -1.169 6.027 -10.650 1.00 60.16 96 CYS A N 1
ATOM 781 C CA . CYS A 1 96 ? 0.104 6.224 -9.991 1.00 60.16 96 CYS A CA 1
ATOM 782 C C . CYS A 1 96 ? 0.813 7.468 -10.544 1.00 60.16 96 CYS A C 1
ATOM 784 O O . CYS A 1 96 ? 0.963 7.589 -11.760 1.00 60.16 96 CYS A O 1
ATOM 786 N N . TRP A 1 97 ? 1.274 8.362 -9.672 1.00 58.72 97 TRP A N 1
ATOM 787 C CA . TRP A 1 97 ? 1.975 9.596 -10.032 1.00 58.72 97 TRP A CA 1
ATOM 788 C C . TRP A 1 97 ? 3.384 9.585 -9.457 1.00 58.72 97 TRP A C 1
ATOM 790 O O . TRP A 1 97 ? 3.541 9.336 -8.267 1.00 58.72 97 TRP A O 1
ATOM 800 N N . SER A 1 98 ? 4.395 9.894 -10.268 1.00 58.47 98 SER A N 1
ATOM 801 C CA . SER A 1 98 ? 5.750 10.158 -9.770 1.00 58.47 98 SER A CA 1
ATOM 802 C C . SER A 1 98 ? 6.169 11.589 -10.073 1.00 58.47 98 SER A C 1
ATOM 804 O O . SER A 1 98 ? 5.974 12.059 -11.196 1.00 58.47 98 SER A O 1
ATOM 806 N N . ASN A 1 99 ? 6.796 12.257 -9.103 1.00 51.66 99 ASN A N 1
ATOM 807 C CA . ASN A 1 99 ? 7.549 13.481 -9.368 1.00 51.66 99 ASN A CA 1
ATOM 808 C C . ASN A 1 99 ? 8.909 13.108 -9.964 1.00 51.66 99 ASN A C 1
ATOM 810 O O . ASN A 1 99 ? 9.738 12.511 -9.280 1.00 51.66 99 ASN A O 1
ATOM 814 N N . LEU A 1 100 ? 9.135 13.464 -11.229 1.00 50.72 100 LEU A N 1
ATOM 815 C CA . LEU A 1 100 ? 10.465 13.452 -11.839 1.00 50.72 100 LEU A CA 1
ATOM 816 C C . LEU A 1 100 ? 10.947 14.889 -11.999 1.00 50.72 100 LEU A C 1
ATOM 818 O O . LEU A 1 100 ? 10.141 15.818 -11.994 1.00 50.72 100 LEU A O 1
ATOM 822 N N . ALA A 1 101 ? 12.257 15.081 -12.166 1.00 41.09 101 ALA A N 1
ATOM 823 C CA . ALA A 1 101 ? 12.873 16.403 -12.333 1.00 41.09 101 ALA A CA 1
ATOM 824 C C . ALA A 1 101 ? 12.258 17.249 -13.478 1.00 41.09 101 ALA A C 1
ATOM 826 O O . ALA A 1 101 ? 12.509 18.448 -13.556 1.00 41.09 101 ALA A O 1
ATOM 827 N N . SER A 1 102 ? 11.444 16.640 -14.349 1.00 41.19 102 SER A N 1
ATOM 828 C CA . SER A 1 102 ? 10.751 17.246 -15.489 1.00 41.19 102 SER A CA 1
ATOM 829 C C . SER A 1 102 ? 9.230 17.453 -15.321 1.00 41.19 102 SER A C 1
ATOM 831 O O . SER A 1 102 ? 8.616 18.003 -16.233 1.00 41.19 102 SER A O 1
ATOM 833 N N . GLY A 1 103 ? 8.605 17.069 -14.196 1.00 45.50 103 GLY A N 1
ATOM 834 C CA . GLY A 1 103 ? 7.171 17.294 -13.928 1.00 45.50 103 GLY A CA 1
ATOM 835 C C . GLY A 1 103 ? 6.384 16.063 -13.445 1.00 45.50 103 GLY A C 1
ATOM 836 O O . GLY A 1 103 ? 6.951 14.997 -13.200 1.00 45.50 103 GLY A O 1
ATOM 837 N N . TYR A 1 104 ? 5.062 1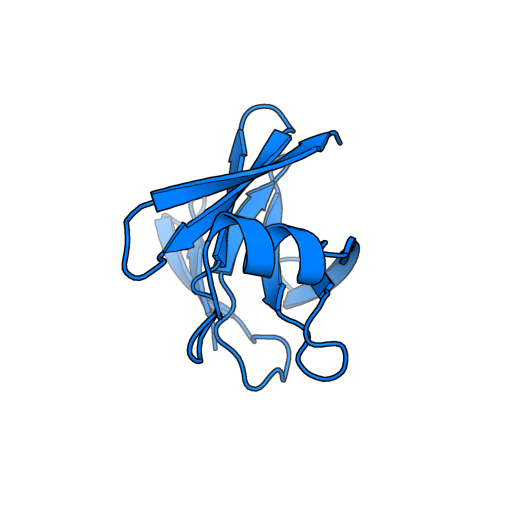6.232 -13.287 1.00 46.34 104 TYR A N 1
ATOM 838 C CA . TYR A 1 104 ? 4.118 15.176 -12.889 1.00 46.34 104 TYR A CA 1
ATOM 839 C C . TYR A 1 104 ? 3.730 14.310 -14.094 1.00 46.34 104 TYR A C 1
ATOM 841 O O . TYR A 1 104 ? 3.183 14.825 -15.069 1.00 46.34 104 TYR A O 1
ATOM 849 N N . PHE A 1 105 ? 3.926 12.993 -14.004 1.00 50.16 105 PHE A N 1
ATOM 850 C CA . PHE A 1 105 ? 3.476 12.043 -15.029 1.00 50.16 105 PHE A CA 1
ATOM 851 C C . PHE A 1 105 ? 2.538 10.987 -14.435 1.00 50.16 105 PHE A C 1
ATOM 853 O O . PHE A 1 105 ? 2.755 10.499 -13.324 1.00 50.16 105 PHE A O 1
ATOM 860 N N . ARG A 1 106 ? 1.491 10.633 -15.192 1.00 50.94 106 ARG A N 1
ATOM 861 C CA . ARG A 1 106 ? 0.573 9.524 -14.898 1.00 50.94 106 ARG A CA 1
ATOM 862 C C . ARG A 1 106 ? 1.237 8.236 -15.373 1.00 50.94 106 ARG A C 1
ATOM 864 O O . ARG A 1 106 ? 1.323 8.015 -16.576 1.00 50.94 106 ARG A O 1
ATOM 871 N N . LEU A 1 107 ? 1.726 7.415 -14.452 1.00 53.16 107 LEU A N 1
ATOM 872 C CA . LEU A 1 107 ? 2.549 6.266 -14.815 1.00 53.16 107 LEU A CA 1
ATOM 873 C C . LEU A 1 107 ? 1.722 5.055 -15.250 1.00 53.16 107 LEU A C 1
ATOM 875 O O . LEU A 1 107 ? 2.075 4.415 -16.231 1.00 53.16 107 LEU A O 1
ATOM 879 N N . ILE A 1 108 ? 0.645 4.704 -14.540 1.00 54.66 108 ILE A N 1
ATOM 880 C CA . ILE A 1 108 ? -0.101 3.461 -14.801 1.00 54.66 108 ILE A CA 1
ATOM 881 C C . ILE A 1 108 ? -1.558 3.633 -14.354 1.00 54.66 108 ILE A C 1
ATOM 883 O O . ILE A 1 108 ? -1.808 4.185 -13.285 1.00 54.66 108 ILE A O 1
ATOM 887 N N . SER A 1 109 ? -2.503 3.170 -15.177 1.00 47.06 109 SER A N 1
ATOM 888 C CA . SER A 1 109 ? -3.901 2.923 -14.808 1.00 47.06 109 SER A CA 1
ATOM 889 C C . SER A 1 109 ? -4.024 1.442 -14.459 1.00 47.06 109 SER A C 1
ATOM 891 O O . SER A 1 109 ? -3.956 0.608 -15.357 1.00 47.06 109 SER A O 1
ATOM 893 N N . MET A 1 110 ? -4.161 1.101 -13.182 1.00 48.66 110 MET A N 1
ATOM 894 C CA . MET A 1 110 ? -4.412 -0.277 -12.754 1.00 48.66 110 MET A CA 1
ATOM 895 C C . MET A 1 110 ? -5.922 -0.493 -12.749 1.00 48.66 110 MET A C 1
ATOM 897 O O . MET A 1 110 ? -6.633 0.191 -12.013 1.00 48.66 110 MET A O 1
ATOM 901 N N . ALA A 1 111 ? -6.409 -1.385 -13.609 1.00 35.50 111 ALA A N 1
ATOM 902 C CA . ALA A 1 111 ? -7.796 -1.831 -13.567 1.00 35.50 111 ALA A CA 1
ATOM 903 C C . ALA A 1 111 ? -7.963 -2.846 -12.424 1.00 35.50 111 ALA A C 1
ATOM 905 O O . ALA A 1 111 ? -7.117 -3.730 -12.273 1.00 35.50 111 ALA A O 1
ATOM 906 N N . SER A 1 112 ? -9.019 -2.669 -11.626 1.00 43.31 112 SER A N 1
ATOM 907 C CA . SER A 1 112 ? -9.472 -3.586 -10.571 1.00 43.31 112 SER A CA 1
ATOM 908 C C . SER A 1 112 ? -10.020 -4.893 -11.124 1.00 43.31 112 SER A C 1
ATOM 910 O O . SER A 1 112 ? -10.799 -4.797 -12.103 1.00 43.31 112 SER A O 1
#

Radius of gyration: 14.7 Å; Cα contacts (8 Å, |Δi|>4): 191; chains: 1; bounding box: 34×25×37 Å